Protein AF-A0A6B3GIA5-F1 (afdb_monomer)

Mean predicted aligned error: 9.27 Å

Foldseek 3Di:
DPDDDDPVRVVVVVVVVVVVVVVVVVVVVVVLVVVCVVCVVVVNNVVVVLLVVLLVVLLCVQLVVQLCVQLVVVVVCVVPDDPDPDDDPVVVVVVVVCVVCVVCPVVVSNVVSNVRSNVRSNVRSVCSVLVCLQVVFDFPPDADPPPRHTVSCVVRVVVVVVD

Secondary structure (DSSP, 8-state):
--PPPPHHHHHHHHHHHHHHHHHHHHHHHHHHHHHHHHHHHTT-HHHHHHHHHHHHHHHHHHHHHHHHHHHHHHHHHHHSPPP-----HHHHHHHHHHHHHGGGHHHHHHHHHHHHHHHHHHHHHHTHHHHHHHHT----S-B-TTT--BHHIIIIIHHHHT-

Radius of gyration: 25.43 Å; Cα contacts (8 Å, |Δi|>4): 95; chains: 1; bounding box: 73×35×72 Å

Structure (mmCIF, N/CA/C/O backbone):
data_AF-A0A6B3GIA5-F1
#
_entry.id   AF-A0A6B3GIA5-F1
#
loop_
_atom_site.group_PDB
_atom_site.id
_atom_site.type_symbol
_atom_site.label_atom_id
_atom_site.label_alt_id
_atom_site.label_comp_id
_atom_site.label_asym_id
_atom_site.label_entity_id
_atom_site.label_seq_id
_atom_site.pdbx_PDB_ins_code
_atom_site.Cartn_x
_atom_site.Cartn_y
_atom_site.Cartn_z
_atom_site.occupancy
_atom_site.B_iso_or_equiv
_atom_site.auth_seq_id
_atom_site.auth_comp_id
_atom_site.auth_asym_id
_atom_site.auth_atom_id
_atom_site.pdbx_PDB_model_num
ATOM 1 N N . ARG A 1 1 ? 27.992 25.055 -16.061 1.00 45.62 1 ARG A N 1
ATOM 2 C CA . ARG A 1 1 ? 28.546 23.678 -16.128 1.00 45.62 1 ARG A CA 1
ATOM 3 C C . ARG A 1 1 ? 28.720 23.182 -14.697 1.00 45.62 1 ARG A C 1
ATOM 5 O O . ARG A 1 1 ? 29.598 23.690 -14.017 1.00 45.62 1 ARG A O 1
ATOM 12 N N . VAL A 1 2 ? 27.867 22.278 -14.210 1.00 55.91 2 VAL A N 1
ATOM 13 C CA . VAL A 1 2 ? 28.041 21.685 -12.871 1.00 55.91 2 VAL A CA 1
ATOM 14 C C . VAL A 1 2 ? 29.272 20.776 -12.931 1.00 55.91 2 VAL A C 1
ATOM 16 O O . VAL A 1 2 ? 29.298 19.820 -13.706 1.00 55.91 2 VAL A O 1
ATOM 19 N N . GLY A 1 3 ? 30.337 21.135 -12.212 1.00 59.19 3 GLY A N 1
ATOM 20 C CA . GLY A 1 3 ? 31.573 20.353 -12.156 1.00 59.19 3 GLY A CA 1
ATOM 21 C C . GLY A 1 3 ? 31.319 18.978 -11.540 1.00 59.19 3 GLY A C 1
ATOM 22 O O . GLY A 1 3 ? 30.534 18.852 -10.602 1.00 59.19 3 GLY A O 1
ATOM 23 N N . ARG A 1 4 ? 31.966 17.934 -12.075 1.00 64.44 4 ARG A N 1
ATOM 24 C CA . ARG A 1 4 ? 31.883 16.572 -11.522 1.00 64.44 4 ARG A CA 1
ATOM 25 C C . ARG A 1 4 ? 32.252 16.618 -10.029 1.00 64.44 4 ARG A C 1
ATOM 27 O O . ARG A 1 4 ? 33.329 17.132 -9.720 1.00 64.44 4 ARG A O 1
ATOM 34 N N . PRO A 1 5 ? 31.408 16.108 -9.112 1.00 66.00 5 PRO A N 1
ATOM 35 C CA . PRO A 1 5 ? 31.695 16.162 -7.684 1.00 66.00 5 PRO A CA 1
ATOM 36 C C . PRO A 1 5 ? 33.033 15.477 -7.394 1.00 66.00 5 PRO A C 1
ATOM 38 O O . PRO A 1 5 ? 33.326 14.406 -7.935 1.00 66.00 5 PRO A O 1
ATOM 41 N N . SER A 1 6 ? 33.863 16.107 -6.557 1.00 78.31 6 SER A N 1
ATOM 42 C CA . SER A 1 6 ? 35.146 15.537 -6.139 1.00 78.31 6 SER A CA 1
ATOM 43 C C . SER A 1 6 ? 34.923 14.158 -5.501 1.00 78.31 6 SER A C 1
ATOM 45 O O . SER A 1 6 ? 33.873 13.908 -4.904 1.00 78.31 6 SER A O 1
ATOM 47 N N . ARG A 1 7 ? 35.895 13.234 -5.602 1.00 77.38 7 ARG A N 1
ATOM 48 C CA . ARG A 1 7 ? 35.767 11.887 -4.997 1.00 77.38 7 ARG A CA 1
ATOM 49 C C . ARG A 1 7 ? 35.353 11.961 -3.519 1.00 77.38 7 ARG A C 1
ATOM 51 O O . ARG A 1 7 ? 34.539 11.153 -3.092 1.00 77.38 7 ARG A O 1
ATOM 58 N N . ARG A 1 8 ? 35.837 12.974 -2.786 1.00 80.25 8 ARG A N 1
ATOM 59 C CA . ARG A 1 8 ? 35.458 13.265 -1.393 1.00 80.25 8 ARG A CA 1
ATOM 60 C C . ARG A 1 8 ? 33.989 13.675 -1.250 1.00 80.25 8 ARG A C 1
ATOM 62 O O . ARG A 1 8 ? 33.308 13.124 -0.396 1.00 80.25 8 ARG A O 1
ATOM 69 N N . ALA A 1 9 ? 33.480 14.568 -2.104 1.00 83.38 9 ALA A N 1
ATOM 70 C CA . ALA A 1 9 ? 32.065 14.953 -2.101 1.00 83.38 9 ALA A CA 1
ATOM 71 C C . ALA A 1 9 ? 31.143 13.760 -2.410 1.00 83.38 9 ALA A C 1
ATOM 73 O O . ALA A 1 9 ? 30.112 13.597 -1.766 1.00 83.38 9 ALA A O 1
ATOM 74 N N . ARG A 1 10 ? 31.536 12.876 -3.339 1.00 86.38 10 ARG A N 1
ATOM 75 C CA . ARG A 1 10 ? 30.774 11.653 -3.641 1.00 86.38 10 ARG A CA 1
ATOM 76 C C . ARG A 1 10 ? 30.731 10.686 -2.454 1.00 86.38 10 ARG A C 1
ATOM 78 O O . ARG A 1 10 ? 29.667 10.150 -2.167 1.00 86.38 10 ARG A O 1
ATOM 85 N N . THR A 1 11 ? 31.855 10.484 -1.764 1.00 88.50 11 THR A N 1
ATOM 86 C CA . THR A 1 11 ? 31.901 9.643 -0.558 1.00 88.50 11 THR A CA 1
ATOM 87 C C . THR A 1 11 ? 31.060 10.241 0.568 1.00 88.50 11 THR A C 1
ATOM 89 O O . THR A 1 11 ? 30.276 9.513 1.162 1.00 88.50 11 THR A O 1
ATOM 92 N N . LEU A 1 12 ? 31.149 11.555 0.805 1.00 92.44 12 LEU A N 1
ATOM 93 C CA . LEU A 1 12 ? 30.344 12.244 1.821 1.00 92.44 12 LEU A CA 1
ATOM 94 C C . LEU A 1 12 ? 28.837 12.148 1.544 1.00 92.44 12 LEU A C 1
ATOM 96 O O . LEU A 1 12 ? 28.060 11.889 2.459 1.00 92.44 12 LEU A O 1
ATOM 100 N N . LEU A 1 13 ? 28.416 12.307 0.284 1.00 93.19 13 LEU A N 1
ATOM 101 C CA . LEU A 1 13 ? 27.015 12.136 -0.111 1.00 93.19 13 LEU A CA 1
ATOM 102 C C . LEU A 1 13 ? 26.537 10.691 0.081 1.00 93.19 13 LEU A C 1
ATOM 104 O O . LEU A 1 13 ? 25.424 10.481 0.553 1.00 93.19 13 LEU A O 1
ATOM 108 N N . MET A 1 14 ? 27.374 9.696 -0.233 1.00 92.88 14 MET A N 1
ATOM 109 C CA . MET A 1 14 ? 27.058 8.290 0.042 1.00 92.88 14 MET A CA 1
ATOM 110 C C . MET A 1 14 ? 26.930 8.020 1.542 1.00 92.88 14 MET A C 1
ATOM 112 O O . MET A 1 14 ? 25.950 7.407 1.951 1.00 92.88 14 MET A O 1
ATOM 116 N N . THR A 1 15 ? 27.868 8.493 2.369 1.00 94.75 15 THR A N 1
ATOM 117 C CA . THR A 1 15 ? 27.795 8.299 3.826 1.00 94.75 15 THR A CA 1
ATOM 118 C C . THR A 1 15 ? 26.576 8.991 4.423 1.00 94.75 15 THR A C 1
ATOM 120 O O . THR A 1 15 ? 25.886 8.386 5.233 1.00 94.75 15 THR A O 1
ATOM 123 N N . LEU A 1 16 ? 26.259 10.216 3.985 1.00 95.88 16 LEU A N 1
ATOM 124 C CA . LEU A 1 16 ? 25.039 10.918 4.395 1.00 95.88 16 LEU A CA 1
ATOM 125 C C . LEU A 1 16 ? 23.780 10.156 3.971 1.00 95.88 16 LEU A C 1
ATOM 127 O O . LEU A 1 16 ? 22.861 10.026 4.771 1.00 95.88 16 LEU A O 1
ATOM 131 N N . GLY A 1 17 ? 23.752 9.609 2.752 1.00 96.12 17 GLY A N 1
ATOM 132 C CA . GLY A 1 17 ? 22.647 8.780 2.272 1.00 96.12 17 GLY A CA 1
ATOM 133 C C . GLY A 1 17 ? 22.454 7.515 3.110 1.00 96.12 17 GLY A C 1
ATOM 134 O O . GLY A 1 17 ? 21.337 7.218 3.524 1.00 96.12 17 GLY A O 1
ATOM 135 N N . VAL A 1 18 ? 23.539 6.801 3.423 1.00 96.44 18 VAL A N 1
ATOM 136 C CA . VAL A 1 18 ? 23.491 5.609 4.286 1.00 96.44 18 VAL A CA 1
ATOM 137 C C . VAL A 1 18 ? 23.016 5.975 5.692 1.00 96.44 18 VAL A C 1
ATOM 139 O O . VAL A 1 18 ? 22.130 5.310 6.220 1.00 96.44 18 VAL A O 1
ATOM 142 N N . LEU A 1 19 ? 23.544 7.052 6.281 1.00 97.25 19 LEU A N 1
ATOM 143 C CA . LEU A 1 19 ? 23.111 7.529 7.596 1.00 97.25 19 LEU A CA 1
ATOM 144 C C . LEU A 1 19 ? 21.631 7.930 7.602 1.00 97.25 19 LEU A C 1
ATOM 146 O O . LEU A 1 19 ? 20.923 7.589 8.544 1.00 97.25 19 LEU A O 1
ATOM 150 N N . ALA A 1 20 ? 21.145 8.589 6.548 1.00 96.75 20 ALA A N 1
ATOM 151 C CA . ALA A 1 20 ? 19.735 8.945 6.414 1.00 96.75 20 ALA A CA 1
ATOM 152 C C . ALA A 1 20 ? 18.833 7.701 6.338 1.00 96.75 20 ALA A C 1
ATOM 154 O O . ALA A 1 20 ? 17.812 7.642 7.022 1.00 96.75 20 ALA A O 1
ATOM 155 N N . VAL A 1 21 ? 19.226 6.682 5.565 1.00 96.88 21 VAL A N 1
ATOM 156 C CA . VAL A 1 21 ? 18.494 5.406 5.483 1.00 96.88 21 VAL A CA 1
ATOM 157 C C . VAL A 1 21 ? 18.491 4.684 6.830 1.00 96.88 21 VAL A C 1
ATOM 159 O O . VAL A 1 21 ? 17.442 4.204 7.253 1.00 96.88 21 VAL A O 1
ATOM 162 N N . LEU A 1 22 ? 19.629 4.638 7.527 1.00 97.25 22 LEU A N 1
ATOM 163 C CA . LEU A 1 22 ? 19.728 4.023 8.853 1.00 97.25 22 LEU A CA 1
ATOM 164 C C . LEU A 1 22 ? 18.868 4.754 9.887 1.00 97.25 22 LEU A C 1
ATOM 166 O O . LEU A 1 22 ? 18.158 4.104 10.650 1.00 97.25 22 LEU A O 1
ATOM 170 N N . ALA A 1 23 ? 18.886 6.088 9.888 1.00 97.12 23 ALA A N 1
ATOM 171 C CA . ALA A 1 23 ? 18.047 6.891 10.770 1.00 97.12 23 ALA A CA 1
ATOM 172 C C . ALA A 1 23 ? 16.556 6.652 10.493 1.00 97.12 23 ALA A C 1
ATOM 174 O O . ALA A 1 23 ? 15.786 6.425 11.423 1.00 97.12 23 ALA A O 1
ATOM 175 N N . MET A 1 24 ? 16.151 6.629 9.219 1.00 97.06 24 MET A N 1
ATOM 176 C CA . MET A 1 24 ? 14.774 6.326 8.828 1.00 97.06 24 MET A CA 1
ATOM 177 C C . MET A 1 24 ? 14.359 4.917 9.269 1.00 97.06 24 MET A C 1
ATOM 179 O O . MET A 1 24 ? 13.302 4.754 9.874 1.00 97.06 24 MET A O 1
ATOM 183 N N . ALA A 1 25 ? 15.207 3.911 9.035 1.00 95.94 25 ALA A N 1
ATOM 184 C CA . ALA A 1 25 ? 14.956 2.539 9.467 1.00 95.94 25 ALA A CA 1
ATOM 185 C C . ALA A 1 25 ? 14.830 2.432 10.995 1.00 95.94 25 ALA A C 1
ATOM 187 O O . ALA A 1 25 ? 13.929 1.756 11.487 1.00 95.94 25 ALA A O 1
ATOM 188 N N . PHE A 1 26 ? 15.684 3.138 11.744 1.00 96.75 26 PHE A N 1
ATOM 189 C CA . PHE A 1 26 ? 15.623 3.183 13.202 1.00 96.75 26 PHE A CA 1
ATOM 190 C C . PHE A 1 26 ? 14.315 3.805 13.703 1.00 96.75 26 PHE A C 1
ATOM 192 O O . PHE A 1 26 ? 13.662 3.219 14.561 1.00 96.75 26 PHE A O 1
ATOM 199 N N . VAL A 1 27 ? 13.892 4.945 13.144 1.00 96.69 27 VAL A N 1
ATOM 200 C CA . VAL A 1 27 ? 12.626 5.602 13.518 1.00 96.69 27 VAL A CA 1
ATOM 201 C C . VAL A 1 27 ? 11.425 4.708 13.204 1.00 96.69 27 VAL A C 1
ATOM 203 O O . VAL A 1 27 ? 10.544 4.552 14.047 1.00 96.69 27 VAL A O 1
ATOM 206 N N . MET A 1 28 ? 11.401 4.077 12.026 1.00 94.12 28 MET A N 1
ATOM 207 C CA . MET A 1 28 ? 10.338 3.137 11.652 1.00 94.12 28 MET A CA 1
ATOM 208 C C . MET A 1 28 ? 10.285 1.930 12.592 1.00 94.12 28 MET A C 1
ATOM 210 O O . MET A 1 28 ? 9.203 1.538 13.029 1.00 94.12 28 MET A O 1
ATOM 214 N N . PHE A 1 29 ? 11.444 1.353 12.919 1.00 95.06 29 PHE A N 1
ATOM 215 C CA . PHE A 1 29 ? 11.540 0.221 13.836 1.00 95.06 29 PHE A CA 1
ATOM 216 C C . PHE A 1 29 ? 11.098 0.600 15.250 1.00 95.06 29 PHE A C 1
ATOM 218 O O . PHE A 1 29 ? 10.311 -0.125 15.851 1.00 95.06 29 PHE A O 1
ATOM 225 N N . ALA A 1 30 ? 11.562 1.742 15.761 1.00 95.56 30 ALA A N 1
ATOM 226 C CA . ALA A 1 30 ? 11.177 2.241 17.073 1.00 95.56 30 ALA A CA 1
ATOM 227 C C . ALA A 1 30 ? 9.660 2.451 17.158 1.00 95.56 30 ALA A C 1
ATOM 229 O O . ALA A 1 30 ? 9.041 1.957 18.093 1.00 95.56 30 ALA A O 1
ATOM 230 N N . GLY A 1 31 ? 9.051 3.092 16.152 1.00 92.12 31 GLY A N 1
ATOM 231 C CA . GLY A 1 31 ? 7.597 3.264 16.085 1.00 92.12 31 GLY A CA 1
ATOM 232 C C . GLY A 1 31 ? 6.851 1.929 16.088 1.00 92.12 31 GLY A C 1
ATOM 233 O O . GLY A 1 31 ? 5.991 1.707 16.934 1.00 92.12 31 GLY A O 1
ATOM 234 N N . PHE A 1 32 ? 7.242 0.999 15.211 1.00 92.69 32 PHE A N 1
ATOM 235 C CA . PHE A 1 32 ? 6.641 -0.336 15.147 1.00 92.69 32 PHE A CA 1
ATOM 236 C C . PHE A 1 32 ? 6.750 -1.099 16.476 1.00 92.69 32 PHE A C 1
ATOM 238 O O . PHE A 1 32 ? 5.780 -1.705 16.934 1.00 92.69 32 PHE A O 1
ATOM 245 N N . TRP A 1 33 ? 7.932 -1.080 17.096 1.00 93.12 33 TRP A N 1
ATOM 246 C CA . TRP A 1 33 ? 8.193 -1.790 18.343 1.00 93.12 33 TRP A CA 1
ATOM 247 C C . TRP A 1 33 ? 7.417 -1.184 19.514 1.00 93.12 33 TRP A C 1
ATOM 249 O O . TRP A 1 33 ? 6.824 -1.916 20.309 1.00 93.12 33 TRP A O 1
ATOM 259 N N . THR A 1 34 ? 7.376 0.146 19.593 1.00 94.00 34 THR A N 1
ATOM 260 C CA . THR A 1 34 ? 6.612 0.875 20.606 1.00 94.00 34 THR A CA 1
ATOM 261 C C . THR A 1 34 ? 5.116 0.630 20.459 1.00 94.00 34 THR A C 1
ATOM 263 O O . THR A 1 34 ? 4.472 0.321 21.459 1.00 94.00 34 THR A O 1
ATOM 266 N N . ASP A 1 35 ? 4.569 0.685 19.242 1.00 91.00 35 ASP A N 1
ATOM 267 C CA . ASP A 1 35 ? 3.157 0.381 18.991 1.00 91.00 35 ASP A CA 1
ATOM 268 C C . ASP A 1 35 ? 2.825 -1.047 19.430 1.00 91.00 35 ASP A C 1
ATOM 270 O O . ASP A 1 35 ? 1.859 -1.273 20.158 1.00 91.00 35 ASP A O 1
ATOM 274 N N . TRP A 1 36 ? 3.653 -2.022 19.051 1.00 92.56 36 TRP A N 1
ATOM 275 C CA . TRP A 1 36 ? 3.445 -3.414 19.440 1.00 92.56 36 TRP A CA 1
ATOM 276 C C . TRP A 1 36 ? 3.468 -3.611 20.964 1.00 92.56 36 TRP A C 1
ATOM 278 O O . TRP A 1 36 ? 2.586 -4.278 21.515 1.00 92.56 36 TRP A O 1
ATOM 288 N N . LEU A 1 37 ? 4.438 -3.006 21.659 1.00 92.38 37 LEU A N 1
ATOM 289 C CA . LEU A 1 37 ? 4.509 -3.032 23.123 1.00 92.38 37 LEU A CA 1
ATOM 290 C C . LEU A 1 37 ? 3.297 -2.353 23.767 1.00 92.38 37 LEU A C 1
ATOM 292 O O . LEU A 1 37 ? 2.784 -2.855 24.768 1.00 92.38 37 LEU A O 1
ATOM 296 N N . TRP A 1 38 ? 2.826 -1.248 23.188 1.00 94.25 38 TRP A N 1
ATOM 297 C CA . TRP A 1 38 ? 1.644 -0.537 23.659 1.00 94.25 38 TRP A CA 1
ATOM 298 C C . TRP A 1 38 ? 0.384 -1.397 23.527 1.00 94.25 38 TRP A C 1
ATOM 300 O O . TRP A 1 38 ? -0.297 -1.624 24.520 1.00 94.25 38 TRP A O 1
ATOM 310 N N . TYR A 1 39 ? 0.112 -1.982 22.355 1.00 92.31 39 TYR A N 1
ATOM 311 C CA . TYR A 1 39 ? -1.041 -2.879 22.177 1.00 92.31 39 TYR A CA 1
ATOM 312 C C . TYR A 1 39 ? -0.990 -4.082 23.122 1.00 92.31 39 TYR A C 1
ATOM 314 O O . TYR A 1 39 ? -2.026 -4.540 23.610 1.00 92.31 39 TYR A O 1
ATOM 322 N N . ARG A 1 40 ? 0.215 -4.582 23.410 1.00 92.50 40 ARG A N 1
ATOM 323 C CA . ARG A 1 40 ? 0.412 -5.662 24.373 1.00 92.50 40 ARG A CA 1
ATOM 324 C C . ARG A 1 40 ? 0.124 -5.226 25.809 1.00 92.50 40 ARG A C 1
ATOM 326 O O . ARG A 1 40 ? -0.458 -6.017 26.549 1.00 92.50 40 ARG A O 1
ATOM 333 N N . SER A 1 41 ? 0.497 -4.008 26.207 1.00 93.19 41 SER A N 1
ATOM 334 C CA . SER A 1 41 ? 0.278 -3.514 27.574 1.00 93.19 41 SER A CA 1
ATOM 335 C C . SER A 1 41 ? -1.202 -3.307 27.895 1.00 93.19 41 SER A C 1
ATOM 337 O O . SER A 1 41 ? -1.615 -3.537 29.028 1.00 93.19 41 SER A O 1
ATOM 339 N N . VAL A 1 42 ? -2.013 -2.960 26.892 1.00 94.19 42 VAL A N 1
ATOM 340 C CA . VAL A 1 42 ? -3.471 -2.821 27.028 1.00 94.19 42 VAL A CA 1
ATOM 341 C C . VAL A 1 42 ? -4.246 -4.119 26.749 1.00 94.19 42 VAL A C 1
ATOM 343 O O . VAL A 1 42 ? -5.468 -4.090 26.681 1.00 94.19 42 VAL A O 1
ATOM 346 N N . ALA A 1 43 ? -3.562 -5.259 26.582 1.00 90.88 43 ALA A N 1
ATOM 347 C CA . ALA A 1 43 ? -4.153 -6.561 26.237 1.00 90.88 43 ALA A CA 1
ATOM 348 C C . ALA A 1 43 ? -4.944 -6.602 24.904 1.00 90.88 43 ALA A C 1
ATOM 350 O O . ALA A 1 43 ? -5.735 -7.515 24.674 1.00 90.88 43 ALA A O 1
ATOM 351 N N . TYR A 1 44 ? -4.668 -5.676 23.977 1.00 92.62 44 TYR A N 1
ATOM 352 C CA . TYR A 1 44 ? -5.275 -5.599 22.638 1.00 92.62 44 TYR A CA 1
ATOM 353 C C . TYR A 1 44 ? -4.305 -6.012 21.517 1.00 92.62 44 TYR A C 1
ATOM 355 O O . TYR A 1 44 ? -4.397 -5.534 20.385 1.00 92.62 44 TYR A O 1
ATOM 363 N N . SER A 1 45 ? -3.379 -6.937 21.793 1.00 89.12 45 SER A N 1
ATOM 364 C CA . SER A 1 45 ? -2.415 -7.457 20.805 1.00 89.12 45 SER A CA 1
ATOM 365 C C . SER A 1 45 ? -3.073 -7.967 19.516 1.00 89.12 45 SER A C 1
ATOM 367 O O . SER A 1 45 ? -2.484 -7.861 18.441 1.00 89.12 45 SER A O 1
ATOM 369 N N . SER A 1 46 ? -4.298 -8.499 19.608 1.00 90.00 46 SER A N 1
ATOM 370 C CA . SER A 1 46 ? -5.075 -8.985 18.462 1.00 90.00 46 SER A CA 1
ATOM 371 C C . SER A 1 46 ? -5.431 -7.879 17.464 1.00 90.00 46 SER A C 1
ATOM 373 O O . SER A 1 46 ? -5.468 -8.130 16.261 1.00 90.00 46 SER A O 1
ATOM 375 N N . VAL A 1 47 ? -5.649 -6.645 17.926 1.00 91.88 47 VAL A N 1
ATOM 376 C CA . VAL A 1 47 ? -5.977 -5.500 17.061 1.00 91.88 47 VAL A CA 1
ATOM 377 C C . VAL A 1 47 ? -4.777 -5.135 16.192 1.00 91.88 47 VAL A C 1
ATOM 379 O O . VAL A 1 47 ? -4.917 -4.929 14.983 1.00 91.88 47 VAL A O 1
ATOM 382 N N . PHE A 1 48 ? -3.582 -5.123 16.789 1.00 91.44 48 PHE A N 1
ATOM 383 C CA . PHE A 1 48 ? -2.340 -4.858 16.071 1.00 91.44 48 PHE A CA 1
ATOM 384 C C . PHE A 1 48 ? -2.063 -5.921 15.009 1.00 91.44 48 PHE A C 1
ATOM 386 O O . PHE A 1 48 ? -1.823 -5.583 13.849 1.00 91.44 48 PHE A O 1
ATOM 393 N N . THR A 1 49 ? -2.136 -7.206 15.374 1.00 91.62 49 THR A N 1
ATOM 394 C CA . THR A 1 49 ? -1.877 -8.299 14.427 1.00 91.62 49 THR A CA 1
ATOM 395 C C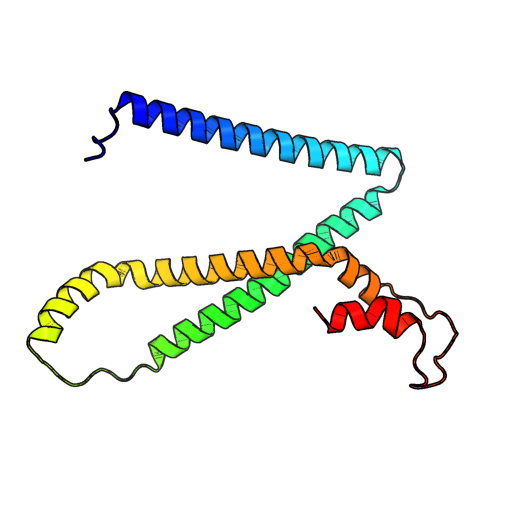 . THR A 1 49 ? -2.915 -8.331 13.311 1.00 91.62 49 THR A C 1
ATOM 397 O O . THR A 1 49 ? -2.535 -8.467 12.152 1.00 91.62 49 THR A O 1
ATOM 400 N N . THR A 1 50 ? -4.199 -8.120 13.620 1.00 93.81 50 THR A N 1
ATOM 401 C CA . THR A 1 50 ? -5.269 -8.047 12.610 1.00 93.81 50 THR A CA 1
ATOM 402 C C . THR A 1 50 ? -5.027 -6.898 11.637 1.00 93.81 50 THR A C 1
ATOM 404 O O . THR A 1 50 ? -5.084 -7.087 10.422 1.00 93.81 50 THR A O 1
ATOM 407 N N . THR A 1 51 ? -4.683 -5.715 12.152 1.00 93.75 51 THR A N 1
ATOM 408 C CA . THR A 1 51 ? -4.370 -4.542 11.322 1.00 93.75 51 THR A CA 1
ATOM 409 C C . THR A 1 51 ? -3.153 -4.799 10.435 1.00 93.75 51 THR A C 1
ATOM 411 O O . THR A 1 51 ? -3.183 -4.502 9.241 1.00 93.75 51 THR A O 1
ATOM 414 N N . LEU A 1 52 ? -2.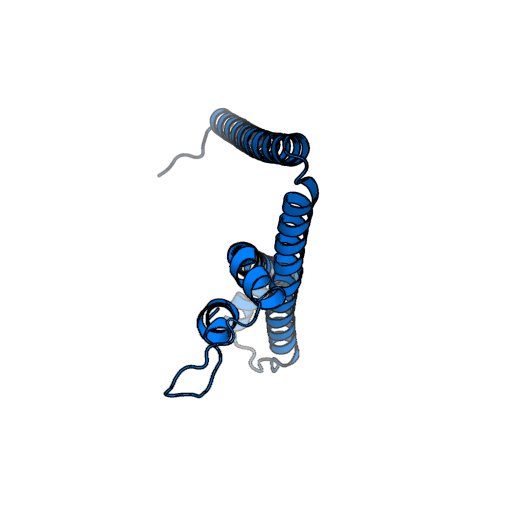087 -5.375 10.997 1.00 93.81 52 LEU A N 1
A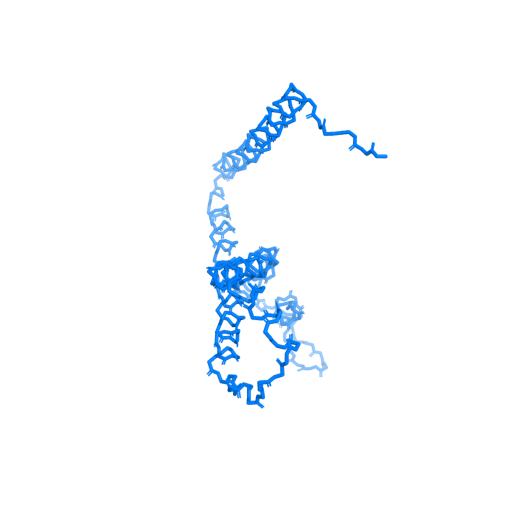TOM 415 C CA . LEU A 1 52 ? -0.848 -5.671 10.281 1.00 93.81 52 LEU A CA 1
ATOM 416 C C . LEU A 1 52 ? -1.081 -6.678 9.151 1.00 93.81 52 LEU A C 1
ATOM 418 O O . LEU A 1 52 ? -0.728 -6.406 8.004 1.00 93.81 52 LEU A O 1
ATOM 422 N N . TRP A 1 53 ? -1.723 -7.808 9.449 1.00 96.25 53 TRP A N 1
ATOM 423 C CA . TRP A 1 53 ? -2.011 -8.837 8.451 1.00 96.25 53 TRP A CA 1
ATOM 424 C C . TRP A 1 53 ? -2.980 -8.356 7.382 1.00 96.25 53 TRP A C 1
ATOM 426 O O . TRP A 1 53 ? -2.794 -8.685 6.215 1.00 96.25 53 TRP A O 1
ATOM 436 N N . THR A 1 54 ? -3.952 -7.518 7.742 1.00 96.50 54 THR A N 1
ATOM 437 C CA . THR A 1 54 ? -4.848 -6.895 6.761 1.00 96.50 54 THR A CA 1
ATOM 438 C C . THR A 1 54 ? -4.074 -5.999 5.802 1.00 96.50 54 THR A C 1
ATOM 440 O O . THR A 1 54 ? -4.212 -6.127 4.588 1.00 96.50 54 THR A O 1
ATOM 443 N N . LYS A 1 55 ? -3.212 -5.120 6.326 1.00 96.25 55 LYS A N 1
ATOM 444 C CA . LYS A 1 55 ? -2.372 -4.237 5.506 1.00 96.25 55 LYS A CA 1
ATOM 445 C C . LYS A 1 55 ? -1.459 -5.023 4.568 1.00 96.25 55 LYS A C 1
ATOM 447 O O . LYS A 1 55 ? -1.353 -4.654 3.400 1.00 96.25 55 LYS A O 1
ATOM 452 N N . ILE A 1 56 ? -0.828 -6.090 5.065 1.00 96.88 56 ILE A N 1
ATOM 453 C CA . ILE A 1 56 ? 0.039 -6.973 4.271 1.00 96.88 56 ILE A CA 1
ATOM 454 C C . ILE A 1 56 ? -0.780 -7.718 3.212 1.00 96.88 56 ILE A C 1
ATOM 456 O O . ILE A 1 56 ? -0.388 -7.750 2.050 1.00 96.88 56 ILE A O 1
ATOM 460 N N . GLY A 1 57 ? -1.930 -8.276 3.592 1.00 97.19 57 GLY A N 1
ATOM 461 C CA . GLY A 1 57 ? -2.825 -8.996 2.691 1.00 97.19 57 GLY A CA 1
ATOM 462 C C . GLY A 1 57 ? -3.308 -8.116 1.543 1.00 97.19 57 GLY A C 1
ATOM 463 O O . GLY A 1 57 ? -3.133 -8.481 0.385 1.00 97.19 57 GLY A O 1
ATOM 464 N N . LEU A 1 58 ? -3.824 -6.920 1.843 1.00 96.81 58 LEU A N 1
ATOM 465 C CA . LEU A 1 58 ? -4.254 -5.955 0.826 1.00 96.81 58 LEU A CA 1
ATOM 466 C C . LEU A 1 58 ? -3.098 -5.531 -0.084 1.00 96.81 58 LEU A C 1
ATOM 468 O O . LEU A 1 58 ? -3.260 -5.497 -1.302 1.00 96.81 58 LEU A O 1
ATOM 472 N N . PHE A 1 59 ? -1.921 -5.264 0.489 1.00 97.69 59 PHE A N 1
ATOM 473 C CA . PHE A 1 59 ? -0.736 -4.916 -0.288 1.00 97.69 59 PHE A CA 1
ATOM 474 C C . PHE A 1 59 ? -0.365 -6.016 -1.285 1.00 97.69 59 PHE A C 1
ATOM 476 O O . PHE A 1 59 ? -0.167 -5.740 -2.468 1.00 97.69 59 PHE A O 1
ATOM 483 N N . LEU A 1 60 ? -0.288 -7.264 -0.816 1.00 97.50 60 LEU A N 1
ATOM 484 C CA . LEU A 1 60 ? 0.094 -8.398 -1.650 1.00 97.50 60 LEU A CA 1
ATOM 485 C C . LEU A 1 60 ? -0.972 -8.703 -2.698 1.00 97.50 60 LEU A C 1
ATOM 487 O O . LEU A 1 60 ? -0.627 -8.858 -3.862 1.00 97.50 60 LEU A O 1
ATOM 491 N N . VAL A 1 61 ? -2.251 -8.745 -2.322 1.00 97.19 61 VAL A N 1
ATOM 492 C CA . VAL A 1 61 ? -3.342 -9.063 -3.253 1.00 97.19 61 VAL A CA 1
ATOM 493 C C . VAL A 1 61 ? -3.413 -8.022 -4.365 1.00 97.19 61 VAL A C 1
ATOM 495 O O . VAL A 1 61 ? -3.242 -8.367 -5.531 1.00 97.19 61 VAL A O 1
ATOM 498 N N . PHE A 1 62 ? -3.591 -6.743 -4.035 1.00 96.38 62 PHE A N 1
ATOM 499 C CA . PHE A 1 62 ? -3.750 -5.704 -5.054 1.00 96.38 62 PHE A CA 1
ATOM 500 C C . PHE A 1 62 ? -2.446 -5.407 -5.795 1.00 96.38 62 PHE A C 1
ATOM 502 O O . PHE A 1 62 ? -2.464 -5.173 -7.004 1.00 96.38 62 PHE A O 1
ATOM 509 N N . GLY A 1 63 ? -1.305 -5.469 -5.104 1.00 96.88 63 GLY A N 1
ATOM 510 C CA . GLY A 1 63 ? -0.003 -5.273 -5.729 1.00 96.88 63 GLY A CA 1
ATOM 511 C C . GLY A 1 63 ? 0.336 -6.375 -6.730 1.00 96.88 63 GLY A C 1
ATOM 512 O O . GLY A 1 63 ? 0.759 -6.071 -7.846 1.00 96.88 63 GLY A O 1
ATOM 513 N N . LEU A 1 64 ? 0.093 -7.644 -6.381 1.00 96.81 64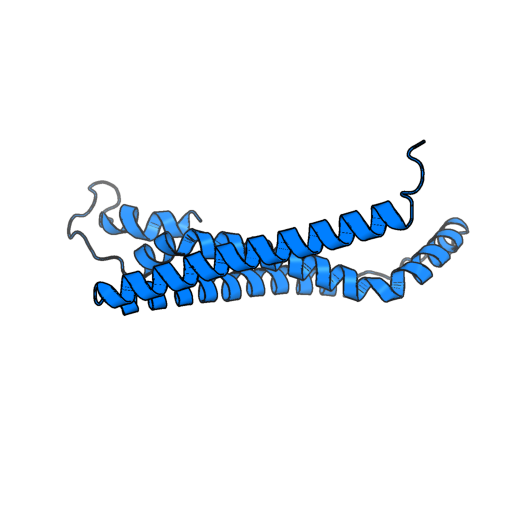 LEU A N 1
ATOM 514 C CA . LEU A 1 64 ? 0.290 -8.767 -7.301 1.00 96.81 64 LEU A CA 1
ATOM 515 C C . LEU A 1 64 ? -0.721 -8.740 -8.441 1.00 96.81 64 LEU A C 1
ATOM 517 O O . LEU A 1 64 ? -0.317 -8.908 -9.587 1.00 96.81 64 LEU A O 1
ATOM 521 N N . LEU A 1 65 ? -2.002 -8.485 -8.163 1.00 96.75 65 LEU A N 1
ATOM 522 C CA . LEU A 1 65 ? -3.023 -8.368 -9.206 1.00 96.75 65 LEU A CA 1
ATOM 523 C C . LEU A 1 65 ? -2.644 -7.300 -10.236 1.00 96.75 65 LEU A C 1
ATOM 525 O O . LEU A 1 65 ? -2.673 -7.572 -11.435 1.00 96.75 65 LEU A O 1
ATOM 529 N N . MET A 1 66 ? -2.214 -6.119 -9.786 1.00 96.31 66 MET A N 1
ATOM 530 C CA . MET A 1 66 ? -1.796 -5.039 -10.680 1.00 96.31 66 MET A CA 1
ATOM 531 C C . MET A 1 66 ? -0.507 -5.379 -11.441 1.00 96.31 66 MET A C 1
ATOM 533 O O . MET A 1 66 ? -0.433 -5.192 -12.658 1.00 96.31 66 MET A O 1
ATOM 537 N N . ALA A 1 67 ? 0.506 -5.910 -10.750 1.00 94.31 67 ALA A N 1
ATOM 538 C CA . ALA A 1 67 ? 1.765 -6.303 -11.379 1.00 94.31 67 ALA A CA 1
ATOM 539 C C . ALA A 1 67 ? 1.553 -7.389 -12.444 1.00 94.31 67 ALA A C 1
ATOM 541 O O . ALA A 1 67 ? 2.138 -7.309 -13.525 1.00 94.31 67 ALA A O 1
ATOM 542 N N . LEU A 1 68 ? 0.692 -8.372 -12.165 1.00 95.50 68 LEU A N 1
ATOM 543 C CA . LEU A 1 68 ? 0.316 -9.422 -13.106 1.00 95.50 68 LEU A CA 1
ATOM 544 C C . LEU A 1 68 ? -0.488 -8.856 -14.272 1.00 95.50 68 LEU A C 1
ATOM 546 O O . LEU A 1 68 ? -0.140 -9.134 -15.415 1.00 95.50 68 LEU A O 1
ATOM 550 N N . ALA A 1 69 ? -1.504 -8.031 -14.016 1.00 95.62 69 ALA A N 1
ATOM 551 C CA . ALA A 1 69 ? -2.306 -7.419 -15.070 1.00 95.62 69 ALA A CA 1
ATOM 552 C C . ALA A 1 69 ? -1.419 -6.648 -16.057 1.00 95.62 69 ALA A C 1
ATOM 554 O O . ALA A 1 69 ? -1.481 -6.877 -17.264 1.00 95.62 69 ALA A O 1
ATOM 555 N N . ILE A 1 70 ? -0.532 -5.784 -15.563 1.00 93.50 70 ILE A N 1
ATOM 556 C CA . ILE A 1 70 ? 0.364 -4.995 -16.416 1.00 93.50 70 ILE A CA 1
ATOM 557 C C . ILE A 1 70 ? 1.429 -5.881 -17.063 1.00 93.50 70 ILE A C 1
ATOM 559 O O . ILE A 1 70 ? 1.678 -5.769 -18.263 1.00 93.50 70 ILE A O 1
ATOM 563 N N . GLY A 1 71 ? 2.051 -6.780 -16.300 1.00 90.44 71 GLY A N 1
ATOM 564 C CA . GLY A 1 71 ? 3.119 -7.643 -16.798 1.00 90.44 71 GLY A CA 1
ATOM 565 C C . GLY A 1 71 ? 2.647 -8.579 -17.901 1.00 90.44 71 GLY A C 1
ATOM 566 O O . GLY A 1 71 ? 3.310 -8.685 -18.934 1.00 90.44 71 GLY A O 1
ATOM 567 N N . VAL A 1 72 ? 1.473 -9.188 -17.727 1.00 93.00 72 VAL A N 1
ATOM 568 C CA . VAL A 1 72 ? 0.832 -10.024 -18.747 1.00 93.00 72 VAL A CA 1
ATOM 569 C C . VAL A 1 72 ? 0.456 -9.186 -19.967 1.00 93.00 72 VAL A C 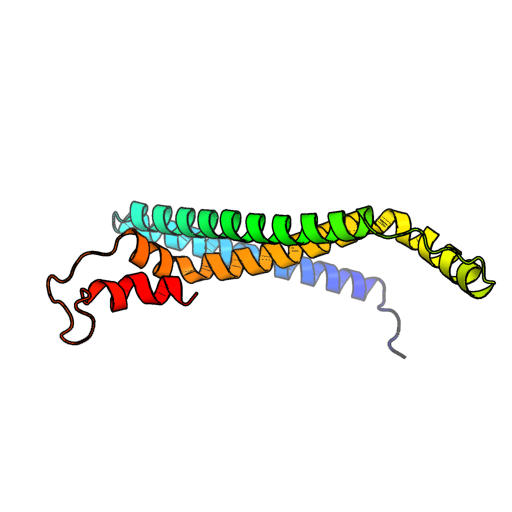1
ATOM 571 O O . VAL A 1 72 ? 0.750 -9.610 -21.081 1.00 93.00 72 VAL A O 1
ATOM 574 N N . ASN A 1 73 ? -0.109 -7.986 -19.789 1.00 93.31 73 ASN A N 1
ATOM 575 C CA . ASN A 1 73 ? -0.441 -7.096 -20.908 1.00 93.31 73 ASN A CA 1
ATOM 576 C C . ASN A 1 73 ? 0.794 -6.708 -21.735 1.00 93.31 73 ASN A C 1
ATOM 578 O O . ASN A 1 73 ? 0.781 -6.829 -22.960 1.00 93.31 73 ASN A O 1
ATOM 582 N N . ILE A 1 74 ? 1.885 -6.291 -21.086 1.00 86.62 74 ILE A N 1
ATOM 583 C CA . ILE A 1 74 ? 3.131 -5.918 -21.776 1.00 86.62 74 ILE A CA 1
ATOM 584 C C . ILE A 1 74 ? 3.751 -7.142 -22.460 1.00 86.62 74 ILE A C 1
ATOM 586 O O . ILE A 1 74 ? 4.197 -7.061 -23.608 1.00 86.62 74 ILE A O 1
ATOM 590 N N . TRP A 1 75 ? 3.770 -8.291 -21.782 1.00 86.69 75 TRP A N 1
ATOM 591 C CA . TRP A 1 75 ? 4.264 -9.538 -22.361 1.00 86.69 75 TRP A CA 1
ATOM 592 C C . TRP A 1 75 ? 3.462 -9.944 -23.603 1.00 86.69 75 TRP A C 1
ATOM 594 O O . TRP A 1 75 ? 4.053 -10.277 -24.634 1.00 86.69 75 TRP A O 1
ATOM 604 N N . LEU A 1 76 ? 2.133 -9.853 -23.538 1.00 89.00 76 LEU A N 1
ATOM 605 C CA . LEU A 1 76 ? 1.241 -10.172 -24.646 1.00 89.00 76 LEU A CA 1
ATOM 606 C C . LEU A 1 76 ? 1.430 -9.193 -25.813 1.00 89.00 76 LEU A C 1
ATOM 608 O O . LEU A 1 76 ? 1.566 -9.630 -26.955 1.00 89.00 76 LEU A O 1
ATOM 612 N N . ALA A 1 77 ? 1.543 -7.893 -25.530 1.00 86.25 77 ALA A N 1
ATOM 613 C CA . ALA A 1 77 ? 1.825 -6.866 -26.531 1.00 86.25 77 ALA A CA 1
ATOM 614 C C . ALA A 1 77 ? 3.155 -7.117 -27.260 1.00 86.25 77 ALA A C 1
ATOM 616 O O . ALA A 1 77 ? 3.251 -6.928 -28.472 1.00 86.25 77 ALA A O 1
ATOM 617 N N . HIS A 1 78 ? 4.185 -7.586 -26.550 1.00 81.06 78 HIS A N 1
ATOM 618 C CA . HIS A 1 78 ? 5.449 -7.972 -27.174 1.00 81.06 78 HIS A CA 1
ATOM 619 C C . HIS A 1 78 ? 5.351 -9.261 -27.989 1.00 81.06 78 HIS A C 1
ATOM 621 O O . HIS A 1 78 ? 6.004 -9.357 -29.028 1.00 81.06 78 HIS A O 1
ATOM 627 N N . ARG A 1 79 ? 4.551 -10.234 -27.543 1.00 84.25 79 ARG A N 1
ATOM 628 C CA . ARG A 1 79 ? 4.370 -11.517 -28.233 1.00 84.25 79 ARG A CA 1
ATOM 629 C C . ARG A 1 79 ? 3.548 -11.391 -29.516 1.00 84.25 79 ARG A C 1
ATOM 631 O O . ARG A 1 79 ? 3.863 -12.063 -30.490 1.00 84.25 79 ARG A O 1
ATOM 638 N N . LEU A 1 80 ? 2.513 -10.553 -29.514 1.00 84.75 80 LEU A N 1
ATOM 639 C CA . LEU A 1 80 ? 1.597 -10.366 -30.645 1.00 84.75 80 LEU A CA 1
ATOM 640 C C . LEU A 1 80 ? 2.073 -9.309 -31.649 1.00 84.75 80 LEU A C 1
ATOM 642 O O . LEU A 1 80 ? 1.407 -9.076 -32.654 1.00 84.75 80 LEU A O 1
ATOM 646 N N . ARG A 1 81 ? 3.208 -8.650 -31.388 1.00 77.56 81 ARG A N 1
ATOM 647 C CA . ARG A 1 81 ? 3.737 -7.602 -32.261 1.00 77.56 81 ARG A CA 1
ATOM 648 C C . ARG A 1 81 ? 4.103 -8.186 -33.636 1.00 77.56 81 ARG A C 1
ATOM 650 O O . ARG A 1 81 ? 5.023 -9.005 -33.692 1.00 77.56 81 ARG A O 1
ATOM 657 N N . PRO A 1 82 ? 3.477 -7.734 -34.742 1.00 73.81 82 PRO A N 1
ATOM 658 C CA . PRO A 1 82 ? 3.883 -8.142 -36.081 1.00 73.81 82 PRO A CA 1
ATOM 659 C C . PRO A 1 82 ? 5.350 -7.757 -36.329 1.00 73.81 82 PRO A C 1
ATOM 661 O O . PRO A 1 82 ? 5.765 -6.659 -35.924 1.00 73.81 82 PRO A O 1
ATOM 664 N N . PRO A 1 83 ? 6.160 -8.616 -36.971 1.00 65.12 83 PRO A N 1
ATOM 665 C CA . PRO A 1 83 ? 7.493 -8.221 -37.396 1.00 65.12 83 PRO A CA 1
ATOM 666 C C . PRO A 1 83 ? 7.354 -7.054 -38.381 1.00 65.12 83 PRO A C 1
ATOM 668 O O . PRO A 1 83 ? 6.637 -7.147 -39.373 1.00 65.12 83 PRO A O 1
ATOM 671 N N . LEU A 1 84 ? 7.997 -5.925 -38.076 1.00 58.81 84 LEU A N 1
ATOM 672 C CA . LEU A 1 84 ? 8.033 -4.770 -38.971 1.00 58.81 84 LEU A CA 1
ATOM 673 C C . LEU A 1 84 ? 8.805 -5.156 -40.235 1.00 58.81 84 LEU A C 1
ATOM 675 O O . LEU A 1 84 ? 10.034 -5.161 -40.235 1.00 58.81 84 LEU A O 1
ATOM 679 N N . SER A 1 85 ? 8.077 -5.469 -41.301 1.00 50.75 85 SER A N 1
ATOM 680 C CA . SER A 1 85 ? 8.623 -5.584 -42.648 1.00 50.75 85 SER A CA 1
ATOM 681 C C . SER A 1 85 ? 8.890 -4.188 -43.203 1.00 50.75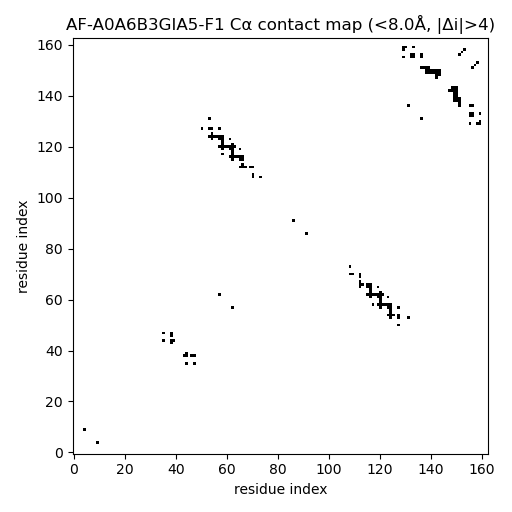 85 SER A C 1
ATOM 683 O O . SER A 1 85 ? 7.973 -3.523 -43.667 1.00 50.75 85 SER A O 1
ATOM 685 N N . ALA A 1 86 ? 10.140 -3.740 -43.119 1.00 48.06 86 ALA A N 1
ATOM 686 C CA . ALA A 1 86 ? 10.810 -2.905 -44.119 1.00 48.06 86 ALA A CA 1
ATOM 687 C C . ALA A 1 86 ? 12.262 -2.726 -43.665 1.00 48.06 86 ALA A C 1
ATOM 689 O O . ALA A 1 86 ? 12.506 -2.416 -42.505 1.00 48.06 86 ALA A O 1
ATOM 690 N N . MET A 1 87 ? 13.221 -2.964 -44.553 1.00 56.25 87 MET A N 1
ATOM 691 C CA . MET A 1 87 ? 14.637 -2.671 -44.342 1.00 56.25 87 MET A CA 1
ATOM 692 C C . MET A 1 87 ? 14.924 -1.278 -44.921 1.00 56.25 87 MET A C 1
ATOM 694 O O . MET A 1 87 ? 15.264 -1.171 -46.095 1.00 56.25 87 MET A O 1
ATOM 698 N N . SER A 1 88 ? 14.767 -0.207 -44.138 1.00 61.38 88 SER A N 1
ATOM 699 C CA . SER A 1 88 ? 15.277 1.129 -44.490 1.00 61.38 88 SER A CA 1
ATOM 700 C C . SER A 1 88 ? 16.598 1.422 -43.757 1.00 61.38 88 SER A C 1
ATOM 702 O O . SER A 1 88 ? 16.851 0.897 -42.669 1.00 61.38 88 SER A O 1
ATOM 704 N N . LEU A 1 89 ? 17.471 2.261 -44.330 1.00 58.31 89 LEU A N 1
ATOM 705 C CA . LEU A 1 89 ? 18.746 2.657 -43.703 1.00 58.31 89 LEU A CA 1
ATOM 706 C C . LEU A 1 89 ? 18.562 3.368 -42.343 1.00 58.31 89 LEU A C 1
ATOM 708 O O . LEU A 1 89 ? 19.423 3.245 -41.472 1.00 58.31 89 LEU A O 1
ATOM 712 N N . GLU A 1 90 ? 17.429 4.042 -42.112 1.00 61.84 90 GLU A N 1
ATOM 713 C CA . GLU A 1 90 ? 17.065 4.605 -40.799 1.00 61.84 90 GLU A CA 1
ATOM 714 C C . GLU A 1 90 ? 16.804 3.519 -39.745 1.00 61.84 90 GLU A C 1
ATOM 716 O O . GLU A 1 90 ? 17.090 3.709 -38.563 1.00 61.84 90 GLU A O 1
ATOM 721 N N . GLN A 1 91 ? 16.319 2.339 -40.144 1.00 58.16 91 GLN A N 1
ATOM 722 C CA . GLN A 1 91 ? 16.123 1.223 -39.218 1.00 58.16 91 GLN A CA 1
ATOM 723 C C . GLN A 1 91 ? 17.447 0.574 -38.790 1.00 58.16 91 GLN A C 1
ATOM 725 O O . GLN A 1 91 ? 17.515 0.083 -37.666 1.00 58.16 91 GLN A O 1
ATOM 730 N N . GLN A 1 92 ? 18.520 0.652 -39.591 1.00 61.12 92 GLN A N 1
ATOM 731 C CA . GLN A 1 92 ? 19.840 0.112 -39.217 1.00 61.12 92 GLN A CA 1
ATOM 732 C C . GLN A 1 92 ? 20.532 0.916 -38.102 1.00 61.12 92 GLN A C 1
ATOM 734 O O . GLN A 1 92 ? 21.182 0.332 -37.228 1.00 61.12 92 GLN A O 1
ATOM 739 N N . SER A 1 93 ? 20.381 2.247 -38.081 1.00 62.97 93 SER A N 1
ATOM 740 C CA . SER A 1 93 ? 20.892 3.076 -36.975 1.00 62.97 93 SER A CA 1
ATOM 741 C C . SER A 1 93 ? 20.096 2.831 -35.683 1.00 62.97 93 SER A C 1
ATOM 743 O O . SER A 1 93 ? 20.677 2.739 -34.596 1.00 62.97 93 SER A O 1
ATOM 745 N N . LEU A 1 94 ? 18.782 2.609 -35.808 1.00 60.88 94 LEU A N 1
ATOM 746 C CA . LEU A 1 94 ? 17.891 2.223 -34.711 1.00 60.88 94 LEU A CA 1
ATOM 747 C C . LEU A 1 94 ? 18.148 0.795 -34.209 1.00 60.88 94 LEU A C 1
ATOM 749 O O . LEU A 1 94 ? 18.007 0.540 -33.013 1.00 60.88 94 LEU A O 1
ATOM 753 N N . ASP A 1 95 ? 18.557 -0.133 -35.073 1.00 63.03 95 ASP A N 1
ATOM 754 C CA . ASP A 1 95 ? 18.867 -1.514 -34.693 1.00 63.03 95 ASP A CA 1
ATOM 755 C C . ASP A 1 95 ? 20.117 -1.606 -33.816 1.00 63.03 95 ASP A C 1
ATOM 757 O O . ASP A 1 95 ? 20.144 -2.391 -32.865 1.00 63.03 95 ASP A O 1
ATOM 761 N N . ARG A 1 96 ? 21.106 -0.732 -34.033 1.00 63.62 96 ARG A N 1
ATOM 762 C CA . ARG A 1 96 ? 22.276 -0.616 -33.149 1.00 63.62 96 ARG A CA 1
ATOM 763 C C . ARG A 1 96 ? 21.876 -0.158 -31.735 1.00 63.62 96 ARG A C 1
ATOM 765 O O . ARG A 1 96 ? 22.347 -0.724 -30.749 1.00 63.62 96 ARG A O 1
ATOM 772 N N . TYR A 1 97 ? 20.934 0.784 -31.625 1.00 60.47 97 TYR A N 1
ATOM 773 C CA . TYR A 1 97 ? 20.332 1.187 -30.344 1.00 60.47 97 TYR A CA 1
ATOM 774 C C . TYR A 1 97 ? 19.454 0.084 -29.726 1.00 60.47 97 TYR A C 1
ATOM 776 O O . TYR A 1 97 ? 19.514 -0.159 -28.517 1.00 60.47 97 TYR A O 1
ATOM 784 N N . ARG A 1 98 ? 18.667 -0.637 -30.537 1.00 64.19 98 ARG A N 1
ATOM 785 C CA . ARG A 1 98 ? 17.849 -1.772 -30.077 1.00 64.19 98 ARG A CA 1
ATOM 786 C C . ARG A 1 98 ? 18.706 -2.905 -29.532 1.00 64.19 98 ARG A C 1
ATOM 788 O O . ARG A 1 98 ? 18.309 -3.475 -28.521 1.00 64.19 98 ARG A O 1
ATOM 795 N N . MET A 1 99 ? 19.852 -3.207 -30.143 1.00 61.22 99 MET A N 1
ATOM 796 C CA . MET A 1 99 ? 20.791 -4.225 -29.657 1.00 61.22 99 MET A CA 1
ATOM 797 C C . MET A 1 99 ? 21.402 -3.850 -28.301 1.00 61.22 99 MET A C 1
ATOM 799 O O . MET A 1 99 ? 21.530 -4.715 -27.441 1.00 61.22 99 MET A O 1
ATOM 803 N N . SER A 1 100 ? 21.678 -2.564 -28.055 1.00 63.00 100 SER A N 1
ATOM 804 C CA . SER A 1 100 ? 22.182 -2.103 -26.752 1.00 63.00 100 SER A CA 1
ATOM 805 C C . SER A 1 100 ? 21.131 -2.147 -25.632 1.00 63.00 100 SER A C 1
ATOM 807 O O . SER A 1 100 ? 21.490 -2.311 -24.468 1.00 63.00 100 SER A O 1
ATOM 809 N N . ILE A 1 101 ? 19.840 -1.991 -25.954 1.00 62.09 101 ILE A N 1
ATOM 810 C CA . ILE A 1 101 ? 18.735 -1.969 -24.971 1.00 62.09 101 ILE A CA 1
ATOM 811 C C . ILE A 1 101 ? 18.074 -3.350 -24.822 1.00 62.09 101 ILE A C 1
ATOM 813 O O . ILE A 1 101 ? 17.481 -3.648 -23.785 1.00 62.09 101 ILE A O 1
ATOM 817 N N . ALA A 1 102 ? 18.202 -4.222 -25.827 1.00 66.44 102 ALA A N 1
ATOM 818 C CA . ALA A 1 102 ? 17.674 -5.584 -25.839 1.00 66.44 102 ALA A CA 1
ATOM 819 C C . ALA A 1 102 ? 17.928 -6.391 -24.549 1.00 66.44 102 ALA A C 1
ATOM 821 O O . ALA A 1 102 ? 16.955 -6.978 -24.065 1.00 66.44 102 ALA A O 1
ATOM 822 N N . PRO A 1 103 ? 19.137 -6.403 -23.943 1.00 72.38 103 PRO A N 1
ATOM 823 C CA . PRO A 1 103 ? 19.369 -7.184 -22.724 1.00 72.38 103 PRO A CA 1
ATOM 824 C C . PRO A 1 103 ? 18.623 -6.628 -21.500 1.00 72.38 103 PRO A C 1
ATOM 826 O O . PRO A 1 103 ? 18.247 -7.386 -20.608 1.00 72.38 103 PRO A O 1
ATOM 829 N N . TYR A 1 104 ? 18.340 -5.323 -21.469 1.00 79.50 104 TYR A N 1
ATOM 830 C CA . TYR A 1 104 ? 17.677 -4.668 -20.339 1.00 79.50 104 TYR A CA 1
ATOM 831 C C . TYR A 1 104 ? 16.153 -4.686 -20.431 1.00 79.50 104 TYR A C 1
ATOM 833 O O . TYR A 1 104 ? 15.495 -4.439 -19.427 1.00 79.50 104 TYR A O 1
ATOM 841 N N . LYS A 1 105 ? 15.560 -5.020 -21.587 1.00 78.69 105 LYS A N 1
ATOM 842 C CA . LYS A 1 105 ? 14.096 -4.993 -21.778 1.00 78.69 105 LYS A CA 1
ATOM 843 C C . LYS A 1 105 ? 13.333 -5.790 -20.718 1.00 78.69 105 LYS A C 1
ATOM 845 O O . LYS A 1 105 ? 12.331 -5.304 -20.207 1.00 78.69 105 LYS A O 1
ATOM 850 N N . LYS A 1 106 ? 13.819 -6.984 -20.359 1.00 82.00 106 LYS A N 1
ATOM 851 C CA . LYS A 1 106 ? 13.198 -7.822 -19.316 1.00 82.00 106 LYS A CA 1
ATOM 852 C C . LYS A 1 106 ? 13.283 -7.173 -17.932 1.00 82.00 106 LYS A C 1
ATOM 854 O O . LYS A 1 106 ? 12.307 -7.195 -17.194 1.00 82.00 106 LYS A O 1
ATOM 859 N N . TRP A 1 107 ? 14.421 -6.563 -17.607 1.00 85.62 107 TRP A N 1
ATOM 860 C CA . TRP A 1 107 ? 14.632 -5.864 -16.338 1.00 85.62 107 TRP A CA 1
ATOM 861 C C . TRP A 1 107 ? 13.822 -4.576 -16.237 1.00 85.62 107 TRP A C 1
ATOM 863 O O . TRP A 1 107 ? 13.267 -4.295 -15.183 1.00 85.62 107 TRP A O 1
ATOM 873 N N . VAL A 1 108 ? 13.704 -3.826 -17.333 1.00 86.44 108 VAL A N 1
ATOM 874 C CA . VAL A 1 108 ? 12.851 -2.634 -17.410 1.00 86.44 108 VAL A CA 1
ATOM 875 C C . VAL A 1 108 ? 11.387 -3.023 -17.249 1.00 86.44 108 VAL A C 1
ATOM 877 O O . VAL A 1 108 ? 10.688 -2.391 -16.467 1.00 86.44 108 VAL A O 1
ATOM 880 N N . LEU A 1 109 ? 10.934 -4.085 -17.925 1.00 86.94 109 LEU A N 1
ATOM 881 C CA . LEU A 1 109 ? 9.581 -4.607 -17.746 1.00 86.94 109 LEU A CA 1
ATOM 882 C C . LEU A 1 109 ? 9.339 -4.970 -16.282 1.00 86.94 109 LEU A C 1
ATOM 884 O O . LEU A 1 109 ? 8.389 -4.462 -15.700 1.00 86.94 109 LEU A O 1
ATOM 888 N N . LEU A 1 110 ? 10.228 -5.768 -15.678 1.00 89.88 110 LEU A N 1
ATOM 889 C CA . LEU A 1 110 ? 10.114 -6.177 -14.278 1.00 89.88 110 LEU A CA 1
ATOM 890 C C . LEU A 1 110 ? 10.089 -4.964 -13.341 1.00 89.88 110 LEU A C 1
ATOM 892 O O . LEU A 1 110 ? 9.240 -4.897 -12.456 1.00 89.88 110 LEU A O 1
ATOM 896 N N . ALA A 1 111 ? 10.966 -3.983 -13.562 1.00 91.69 111 ALA A N 1
ATOM 897 C CA . ALA A 1 111 ? 11.021 -2.758 -12.773 1.00 91.69 111 ALA A CA 1
ATOM 898 C C . ALA A 1 111 ? 9.729 -1.938 -12.887 1.00 91.69 111 ALA A C 1
ATOM 900 O O . ALA A 1 111 ? 9.213 -1.484 -11.870 1.00 91.69 111 ALA A O 1
ATOM 901 N N . VAL A 1 112 ? 9.175 -1.782 -14.093 1.00 90.94 112 VAL A N 1
ATOM 902 C CA . VAL A 1 112 ? 7.916 -1.055 -14.320 1.00 90.94 112 VAL A CA 1
ATOM 903 C C . VAL A 1 112 ? 6.742 -1.791 -13.681 1.00 90.94 112 VAL A C 1
ATOM 905 O O . VAL A 1 112 ? 5.967 -1.180 -12.950 1.00 90.94 112 VAL A O 1
ATOM 908 N N . THR A 1 113 ? 6.623 -3.104 -13.891 1.00 93.38 113 THR A N 1
ATOM 909 C CA . THR A 1 113 ? 5.537 -3.900 -13.298 1.00 93.38 113 THR A CA 1
ATOM 910 C C . THR A 1 113 ? 5.620 -3.923 -11.780 1.00 93.38 113 THR A C 1
ATOM 912 O O . THR A 1 113 ? 4.598 -3.796 -11.112 1.00 93.38 113 THR A O 1
ATOM 915 N N . ALA A 1 114 ? 6.833 -4.037 -11.230 1.00 94.75 114 ALA A N 1
ATOM 916 C CA . ALA A 1 114 ? 7.053 -3.986 -9.794 1.00 94.75 114 ALA A CA 1
ATOM 917 C C . ALA A 1 114 ? 6.702 -2.603 -9.249 1.00 94.75 114 ALA A C 1
ATOM 919 O O . ALA A 1 114 ? 5.958 -2.521 -8.285 1.00 94.75 114 ALA A O 1
ATOM 920 N N . LEU A 1 115 ? 7.158 -1.518 -9.882 1.00 96.00 115 LEU A N 1
ATOM 921 C CA . LEU A 1 115 ? 6.859 -0.158 -9.437 1.00 96.00 115 LEU A CA 1
ATOM 922 C C . LEU A 1 115 ? 5.351 0.106 -9.384 1.00 96.00 115 LEU A C 1
ATOM 924 O O . LEU A 1 115 ? 4.853 0.583 -8.367 1.00 96.00 115 LEU A O 1
ATOM 928 N N . VAL A 1 116 ? 4.615 -0.235 -10.445 1.00 94.94 116 VAL A N 1
ATOM 929 C CA . VAL A 1 116 ? 3.163 -0.015 -10.464 1.00 94.94 116 VAL A CA 1
ATOM 930 C C . VAL A 1 116 ? 2.447 -0.942 -9.478 1.00 94.94 116 VAL A C 1
ATOM 932 O O . VAL A 1 116 ? 1.535 -0.496 -8.784 1.00 94.94 116 VAL A O 1
ATOM 935 N N . GLY A 1 117 ? 2.896 -2.193 -9.338 1.00 96.38 117 GLY A N 1
ATOM 936 C CA . GLY A 1 117 ? 2.394 -3.111 -8.313 1.00 96.38 117 GLY A CA 1
ATOM 937 C C . GLY A 1 117 ? 2.628 -2.602 -6.887 1.00 96.38 117 GLY A C 1
ATOM 938 O O . GLY A 1 117 ? 1.717 -2.641 -6.068 1.00 96.38 117 GLY A O 1
ATOM 939 N N . LEU A 1 118 ? 3.812 -2.056 -6.594 1.00 97.06 118 LEU A N 1
ATOM 940 C CA . LEU A 1 118 ? 4.140 -1.463 -5.294 1.00 97.06 118 LEU A CA 1
ATOM 941 C C . LEU A 1 118 ? 3.236 -0.266 -4.984 1.00 97.06 118 LEU A C 1
ATOM 943 O O . LEU A 1 118 ? 2.755 -0.150 -3.859 1.00 97.06 118 LEU A O 1
ATOM 947 N N . ILE A 1 119 ? 2.981 0.599 -5.970 1.00 96.62 119 ILE A N 1
ATOM 948 C CA . ILE A 1 119 ? 2.084 1.752 -5.810 1.00 96.62 119 ILE A CA 1
ATOM 949 C C . ILE A 1 119 ? 0.653 1.274 -5.544 1.00 96.62 119 ILE A C 1
ATOM 951 O O . ILE A 1 119 ? 0.048 1.695 -4.562 1.00 96.62 119 ILE A O 1
ATOM 955 N N . ALA A 1 120 ? 0.132 0.356 -6.362 1.00 95.44 120 ALA A N 1
ATOM 956 C CA . ALA A 1 120 ? -1.222 -0.171 -6.200 1.00 95.44 120 ALA A CA 1
ATOM 957 C C . ALA A 1 120 ? -1.408 -0.891 -4.855 1.00 95.44 120 ALA A C 1
ATOM 959 O O . ALA A 1 120 ? -2.386 -0.648 -4.147 1.00 95.44 120 ALA A O 1
ATOM 960 N N . GLY A 1 121 ? -0.441 -1.725 -4.465 1.00 95.94 121 GLY A N 1
ATOM 961 C CA . GLY A 1 121 ? -0.436 -2.395 -3.170 1.00 95.94 121 GLY A CA 1
ATOM 962 C C . GLY A 1 121 ? -0.384 -1.401 -2.010 1.00 95.94 121 GLY A C 1
ATOM 963 O O . GLY A 1 121 ? -1.136 -1.547 -1.048 1.00 95.94 121 GLY A O 1
ATOM 964 N N . ALA A 1 122 ? 0.459 -0.365 -2.089 1.00 95.62 122 ALA A N 1
ATOM 965 C CA . ALA A 1 122 ? 0.548 0.667 -1.054 1.00 95.62 122 ALA A CA 1
ATOM 966 C C . ALA A 1 122 ? -0.767 1.453 -0.917 1.00 95.62 122 ALA A C 1
ATOM 968 O O . ALA A 1 122 ? -1.237 1.664 0.203 1.00 95.62 122 ALA A O 1
ATOM 969 N N . SER A 1 123 ? -1.396 1.820 -2.038 1.00 94.75 123 SER A N 1
ATOM 970 C CA . SER A 1 123 ? -2.709 2.472 -2.056 1.00 94.75 123 SER A CA 1
ATOM 971 C C . SER A 1 123 ? -3.797 1.601 -1.419 1.00 94.75 123 SER A C 1
ATOM 973 O O . SER A 1 123 ? -4.528 2.085 -0.557 1.00 94.75 123 SER A O 1
ATOM 975 N N . ALA A 1 124 ? -3.866 0.312 -1.769 1.00 94.44 124 ALA A N 1
ATOM 976 C CA . ALA A 1 124 ? -4.829 -0.626 -1.185 1.00 94.44 124 ALA A CA 1
ATOM 977 C C . ALA A 1 124 ? -4.579 -0.871 0.309 1.00 94.44 124 ALA A C 1
ATOM 979 O O . ALA A 1 124 ? -5.511 -0.873 1.110 1.00 94.44 124 ALA A O 1
ATOM 980 N N . SER A 1 125 ? -3.315 -1.008 0.713 1.00 95.12 125 SER A N 1
ATOM 981 C CA . SER A 1 125 ? -2.930 -1.164 2.119 1.00 95.12 125 SER A CA 1
ATOM 982 C C . SER A 1 125 ? -3.351 0.038 2.975 1.00 95.12 125 SER A C 1
ATOM 984 O O . SER A 1 125 ? -3.737 -0.125 4.134 1.00 95.12 125 SER A O 1
ATOM 986 N N . GLY A 1 126 ? -3.354 1.246 2.399 1.00 93.19 126 GLY A N 1
ATOM 987 C CA . GLY A 1 126 ? -3.876 2.455 3.039 1.00 93.19 126 GLY A CA 1
ATOM 988 C C . GLY A 1 126 ? -5.366 2.377 3.395 1.00 93.19 126 GLY A C 1
ATOM 989 O O . GLY A 1 126 ? -5.778 2.959 4.398 1.00 93.19 126 GLY A O 1
ATOM 990 N N . GLN A 1 127 ? -6.154 1.594 2.651 1.00 94.94 127 GLN A N 1
ATOM 991 C CA . GLN A 1 127 ? -7.602 1.423 2.838 1.00 94.94 127 GLN A CA 1
ATOM 992 C C . GLN A 1 127 ? -7.988 0.272 3.775 1.00 94.94 127 GLN A C 1
ATOM 994 O O . GLN A 1 127 ? -9.140 -0.160 3.804 1.00 94.94 127 GLN A O 1
ATOM 999 N N . TRP A 1 128 ? -7.053 -0.213 4.593 1.00 95.38 128 TRP A N 1
ATOM 1000 C CA . TRP A 1 128 ? -7.298 -1.301 5.544 1.00 95.38 128 TRP A CA 1
ATOM 1001 C C . TRP A 1 128 ? -8.505 -1.063 6.469 1.00 95.38 128 TRP A C 1
ATOM 1003 O O . TRP A 1 128 ? -9.198 -2.016 6.811 1.00 95.38 128 TRP A O 1
ATOM 1013 N N . ARG A 1 129 ? -8.786 0.192 6.860 1.00 94.38 129 ARG A N 1
ATOM 1014 C CA . ARG A 1 129 ? -9.958 0.534 7.690 1.00 94.38 129 ARG A CA 1
ATOM 1015 C C . ARG A 1 129 ? -11.254 0.284 6.934 1.00 94.38 129 ARG A C 1
ATOM 1017 O O . ARG A 1 129 ? -12.147 -0.353 7.473 1.00 94.38 129 ARG A O 1
ATOM 1024 N N . THR A 1 130 ? -11.331 0.774 5.701 1.00 94.06 130 THR A N 1
ATOM 1025 C CA . THR A 1 130 ? -12.483 0.603 4.812 1.00 94.06 130 THR A CA 1
ATOM 1026 C C . THR A 1 130 ? -12.747 -0.876 4.556 1.00 94.06 130 THR A C 1
ATOM 1028 O O . THR A 1 130 ? -13.876 -1.327 4.703 1.00 94.06 130 THR A O 1
ATOM 1031 N N . TRP A 1 131 ? -11.691 -1.653 4.302 1.00 95.00 131 TRP A N 1
ATOM 1032 C CA . TRP A 1 131 ? -11.787 -3.107 4.165 1.00 95.00 131 TRP A CA 1
ATOM 1033 C C . TRP A 1 131 ? -12.297 -3.798 5.434 1.00 95.00 131 TRP A C 1
ATOM 1035 O O . TRP A 1 131 ? -13.204 -4.621 5.365 1.00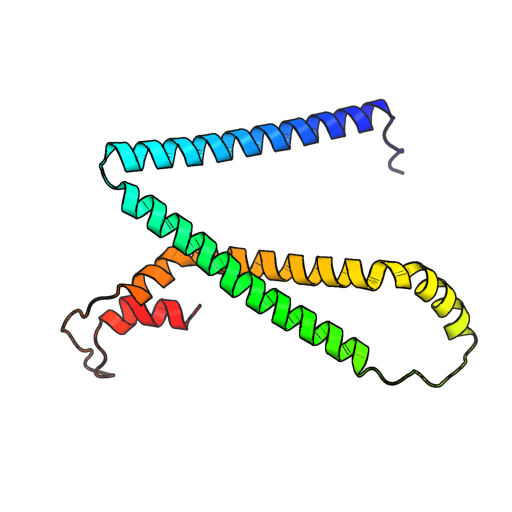 95.00 131 TRP A O 1
ATOM 1045 N N . LEU A 1 132 ? -11.743 -3.473 6.608 1.00 94.69 132 LEU A N 1
ATOM 1046 C CA . LEU A 1 132 ? -12.193 -4.092 7.859 1.00 94.69 132 LEU A CA 1
ATOM 1047 C C . LEU A 1 132 ? -13.632 -3.713 8.209 1.00 94.69 132 LEU A C 1
ATOM 1049 O O . LEU A 1 132 ? -14.344 -4.563 8.736 1.00 94.69 132 LEU A O 1
ATOM 1053 N N . MET A 1 133 ? -14.052 -2.481 7.916 1.00 93.88 133 MET A N 1
ATOM 1054 C CA . MET A 1 133 ? -15.440 -2.047 8.083 1.00 93.88 133 MET A CA 1
ATOM 1055 C C . MET A 1 133 ? -16.381 -2.806 7.147 1.00 93.88 133 MET A C 1
ATOM 1057 O O . MET A 1 133 ? -17.428 -3.243 7.599 1.00 93.88 133 MET A O 1
ATOM 1061 N N . TYR A 1 134 ? -15.983 -3.026 5.893 1.00 94.56 134 TYR A N 1
ATOM 1062 C CA . TYR A 1 134 ? -16.739 -3.834 4.936 1.00 94.56 134 TYR A CA 1
ATOM 1063 C C . TYR A 1 134 ? -16.882 -5.295 5.393 1.00 94.56 134 TYR A C 1
ATOM 1065 O O . TYR A 1 134 ? -17.984 -5.827 5.467 1.00 94.56 134 TYR A O 1
ATOM 1073 N N . VAL A 1 135 ? -15.777 -5.945 5.771 1.00 93.94 135 VAL A N 1
ATOM 1074 C CA . VAL A 1 135 ? -15.786 -7.372 6.144 1.00 93.94 135 VAL A CA 1
ATOM 1075 C C . VAL A 1 135 ? -16.466 -7.629 7.492 1.00 93.94 135 VAL A C 1
ATOM 1077 O O . VAL A 1 135 ? -17.056 -8.688 7.683 1.00 93.94 135 VAL A O 1
ATOM 1080 N N . ASN A 1 136 ? -16.376 -6.688 8.435 1.00 94.12 136 ASN A N 1
ATOM 1081 C CA . ASN A 1 136 ? -16.921 -6.838 9.791 1.00 94.12 136 ASN A CA 1
ATOM 1082 C C . ASN A 1 136 ? -18.144 -5.939 10.046 1.00 94.12 136 ASN A C 1
ATOM 1084 O O . ASN A 1 136 ? -18.478 -5.680 11.203 1.00 94.12 136 ASN A O 1
ATOM 1088 N N . GLY A 1 137 ? -18.781 -5.425 8.991 1.00 89.31 137 GLY A N 1
ATOM 1089 C CA . GLY A 1 137 ? -19.947 -4.554 9.103 1.00 89.31 137 GLY A CA 1
ATOM 1090 C C . GLY A 1 137 ? -21.132 -5.270 9.752 1.00 89.31 137 GLY A C 1
ATOM 1091 O O . GLY A 1 137 ? -21.375 -6.452 9.509 1.00 89.31 137 GLY A O 1
ATOM 1092 N N . THR A 1 138 ? -21.887 -4.554 10.584 1.00 92.00 138 THR A N 1
ATOM 1093 C CA . THR A 1 138 ? -23.109 -5.060 11.227 1.00 92.00 138 THR A CA 1
ATOM 1094 C C . THR A 1 138 ? -24.330 -4.271 10.765 1.00 92.00 138 THR A C 1
ATOM 1096 O O . THR A 1 138 ? -24.236 -3.080 10.480 1.00 92.00 138 THR A O 1
ATOM 1099 N N . SER A 1 139 ? -25.490 -4.928 10.681 1.00 91.19 139 SER A N 1
ATOM 1100 C CA . SER A 1 139 ? -26.754 -4.262 10.334 1.00 91.19 139 SER A CA 1
ATOM 1101 C C . SER A 1 139 ? -27.174 -3.295 11.443 1.00 91.19 139 SER A C 1
ATOM 1103 O O . SER A 1 139 ? -27.074 -3.616 12.630 1.00 91.19 139 SER A O 1
ATOM 1105 N N . PHE A 1 140 ? -27.670 -2.118 11.050 1.00 91.25 140 PHE A N 1
ATOM 1106 C CA . PHE A 1 140 ? -28.248 -1.149 11.985 1.00 91.25 140 PHE A CA 1
ATOM 1107 C C . PHE A 1 140 ? -29.722 -1.456 12.281 1.00 91.25 140 PHE A C 1
ATOM 1109 O O . PHE A 1 140 ? -30.294 -0.886 13.207 1.00 91.25 140 PHE A O 1
ATOM 1116 N N . GLY A 1 141 ? -30.361 -2.329 11.494 1.00 90.75 141 GLY A N 1
ATOM 1117 C CA . GLY A 1 141 ? -31.774 -2.685 11.628 1.00 90.75 141 GLY A CA 1
ATOM 1118 C C . GLY A 1 141 ? -32.733 -1.590 11.152 1.00 90.75 141 GLY A C 1
ATOM 1119 O O . GLY A 1 141 ? -33.949 -1.764 11.218 1.00 90.75 141 GLY A O 1
ATOM 1120 N N . GLN A 1 142 ? -32.203 -0.475 10.649 1.00 92.00 142 GLN A N 1
ATOM 1121 C CA . GLN A 1 142 ? -32.969 0.613 10.062 1.00 92.00 142 GLN A CA 1
ATOM 1122 C C . GLN A 1 142 ? -32.714 0.643 8.559 1.00 92.00 142 GLN A C 1
ATOM 1124 O O . GLN A 1 142 ? -31.570 0.739 8.113 1.00 92.00 142 GLN A O 1
ATOM 1129 N N . LYS A 1 143 ? -33.796 0.560 7.784 1.00 93.25 143 LYS A N 1
ATOM 1130 C CA . LYS A 1 143 ? -33.756 0.700 6.329 1.00 93.25 143 LYS A CA 1
ATOM 1131 C C . LYS A 1 143 ? -34.044 2.134 5.931 1.00 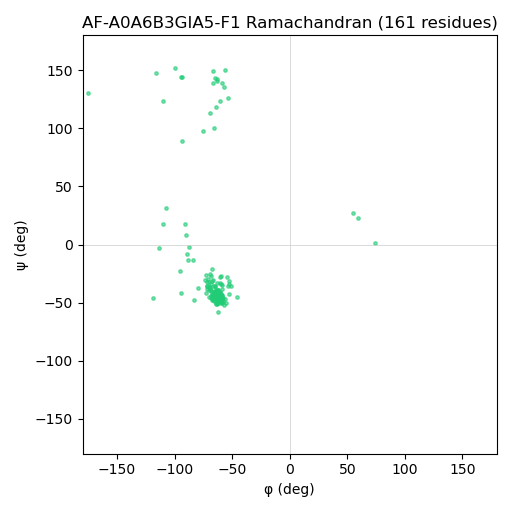93.25 143 LYS A C 1
ATOM 1133 O O . LYS A 1 143 ? -34.872 2.800 6.556 1.00 93.25 143 LYS A O 1
ATOM 1138 N N . ASP A 1 144 ? -33.373 2.592 4.886 1.00 91.69 144 ASP A N 1
ATOM 1139 C CA . ASP A 1 144 ? -33.690 3.874 4.289 1.00 91.69 144 ASP A CA 1
ATOM 1140 C C . ASP A 1 144 ? -35.094 3.842 3.636 1.00 91.69 144 ASP A C 1
ATOM 1142 O O . ASP A 1 144 ? -35.562 2.797 3.171 1.00 91.69 144 ASP A O 1
ATOM 1146 N N . PRO A 1 145 ? -35.816 4.975 3.600 1.00 91.00 145 PRO A N 1
ATOM 1147 C CA . PRO A 1 145 ? -37.128 5.022 2.955 1.00 91.00 145 PRO A CA 1
ATOM 1148 C C . PRO A 1 145 ? -37.060 4.888 1.427 1.00 91.00 145 PRO A C 1
ATOM 1150 O O . PRO A 1 145 ? -38.039 4.483 0.804 1.00 91.00 145 PRO A O 1
ATOM 1153 N N . GLN A 1 146 ? -35.927 5.256 0.824 1.00 92.62 146 GLN A N 1
ATOM 1154 C CA . GLN A 1 146 ? -35.820 5.525 -0.610 1.00 92.62 146 GLN A CA 1
ATOM 1155 C C . GLN A 1 146 ? -35.344 4.316 -1.428 1.00 92.62 146 GLN A C 1
ATOM 1157 O O . GLN A 1 146 ? -35.902 4.056 -2.491 1.00 92.62 146 GLN A O 1
ATOM 1162 N N . PHE A 1 147 ? -34.356 3.560 -0.940 1.00 92.12 147 PHE A N 1
ATOM 1163 C CA . PHE A 1 147 ? -33.788 2.393 -1.628 1.00 92.12 147 PHE A CA 1
ATOM 1164 C C . PHE A 1 147 ? -34.068 1.071 -0.895 1.00 92.12 147 PHE A C 1
ATOM 1166 O O . PHE A 1 147 ? -33.737 0.003 -1.406 1.00 92.12 147 PHE A O 1
ATOM 1173 N N . GLN A 1 148 ? -34.717 1.134 0.273 1.00 90.31 148 GLN A N 1
ATOM 1174 C CA . GLN A 1 148 ? -34.987 0.018 1.177 1.00 90.31 148 GLN A CA 1
ATOM 1175 C C . GLN A 1 148 ? -33.715 -0.747 1.592 1.00 90.31 148 GLN A C 1
ATOM 1177 O O . GLN A 1 148 ? -33.775 -1.936 1.927 1.00 90.31 148 GLN A O 1
ATOM 1182 N N . LEU A 1 149 ? -32.568 -0.059 1.591 1.00 90.50 149 LEU A N 1
ATOM 1183 C CA . LEU A 1 149 ? -31.271 -0.590 2.011 1.00 90.50 149 LEU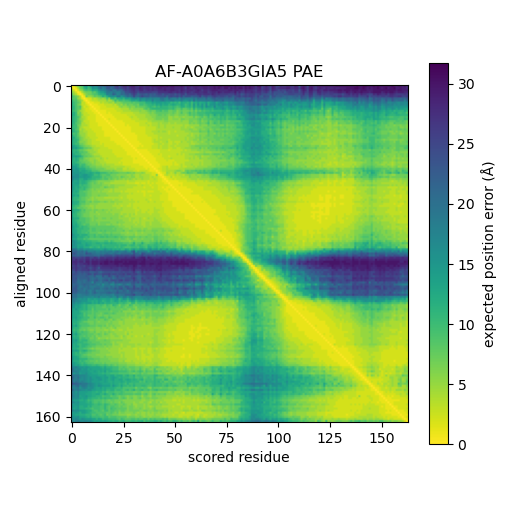 A CA 1
ATOM 1184 C C . LEU A 1 149 ? -31.024 -0.264 3.484 1.00 90.50 149 LEU A C 1
ATOM 1186 O O . LEU A 1 149 ? -31.408 0.798 3.967 1.00 90.50 149 LEU A O 1
ATOM 1190 N N . ASP A 1 150 ? -30.385 -1.180 4.210 1.00 93.31 150 ASP A N 1
ATOM 1191 C CA . ASP A 1 150 ? -29.980 -0.922 5.594 1.00 93.31 150 ASP A CA 1
ATOM 1192 C C . ASP A 1 150 ? -28.928 0.198 5.632 1.00 93.31 150 ASP A C 1
ATOM 1194 O O . ASP A 1 150 ? -28.059 0.272 4.762 1.00 93.31 150 ASP A O 1
ATOM 1198 N N . VAL A 1 151 ? -28.977 1.059 6.649 1.00 92.69 151 VAL A N 1
ATOM 1199 C CA . VAL A 1 151 ? -27.999 2.147 6.836 1.00 92.69 151 VAL A CA 1
ATOM 1200 C C . VAL A 1 151 ? -26.548 1.624 6.865 1.00 92.69 151 VAL A C 1
ATOM 1202 O O . VAL A 1 151 ? -25.636 2.328 6.427 1.00 92.69 151 VAL A O 1
ATOM 1205 N N . SER A 1 152 ? -26.331 0.370 7.283 1.00 92.12 152 SER A N 1
ATOM 1206 C CA . SER A 1 152 ? -25.034 -0.332 7.215 1.00 92.12 152 SER A CA 1
ATOM 1207 C C . SER A 1 152 ? -24.416 -0.340 5.826 1.00 92.12 152 SER A C 1
ATOM 1209 O O . SER A 1 152 ? -23.201 -0.180 5.717 1.00 92.12 152 SER A O 1
ATOM 1211 N N . PHE A 1 153 ? -25.227 -0.431 4.771 1.00 92.38 153 PHE A N 1
ATOM 1212 C CA . PHE A 1 153 ? -24.735 -0.371 3.399 1.00 92.38 153 PHE A CA 1
ATOM 1213 C C . PHE A 1 153 ? -23.991 0.942 3.142 1.00 92.38 153 PHE A C 1
ATOM 1215 O O . PHE A 1 153 ? -22.889 0.951 2.604 1.00 92.38 153 PHE A O 1
ATOM 1222 N N . TYR A 1 154 ? -24.552 2.071 3.575 1.00 91.69 154 TYR A N 1
ATOM 1223 C CA . TYR A 1 154 ? -23.942 3.384 3.364 1.00 91.69 154 TYR A CA 1
ATOM 1224 C C . TYR A 1 154 ? -22.731 3.631 4.268 1.00 91.69 154 TYR A C 1
ATOM 1226 O O . TYR A 1 154 ? -21.809 4.347 3.874 1.00 91.69 154 TYR A O 1
ATOM 1234 N N . ALA A 1 155 ? -22.728 3.047 5.467 1.00 91.12 155 ALA A N 1
ATOM 1235 C CA . ALA A 1 155 ? -21.654 3.209 6.442 1.00 91.12 155 ALA A CA 1
ATOM 1236 C C . ALA A 1 155 ? -20.431 2.318 6.155 1.00 91.12 155 ALA A C 1
ATOM 1238 O O . ALA A 1 155 ? -19.300 2.757 6.373 1.00 91.12 155 ALA A O 1
ATOM 1239 N N . PHE A 1 156 ? -20.644 1.087 5.679 1.00 93.56 156 PHE A N 1
ATOM 1240 C CA . PHE A 1 156 ? -19.608 0.052 5.593 1.00 93.56 156 PHE A CA 1
ATOM 1241 C C . PHE A 1 156 ? -19.342 -0.430 4.162 1.00 93.56 156 PHE A C 1
ATOM 1243 O O . PHE A 1 156 ? -18.180 -0.492 3.757 1.00 93.56 156 PHE A O 1
ATOM 1250 N N . ASP A 1 157 ? -20.386 -0.707 3.376 1.00 92.44 157 ASP A N 1
ATOM 1251 C CA . ASP A 1 157 ? -20.237 -1.310 2.043 1.00 92.44 157 ASP A CA 1
ATOM 1252 C C . ASP A 1 157 ? -19.916 -0.281 0.957 1.00 92.44 157 ASP A C 1
ATOM 1254 O O . ASP A 1 157 ? -18.990 -0.444 0.160 1.00 92.44 157 ASP A O 1
ATOM 1258 N N . LEU A 1 158 ? -20.664 0.821 0.930 1.00 92.50 158 LEU A N 1
ATOM 1259 C CA . LEU A 1 158 ? -20.544 1.857 -0.088 1.00 92.50 158 LEU A CA 1
ATOM 1260 C C . LEU A 1 158 ? -19.143 2.490 -0.135 1.00 92.50 158 LEU A C 1
ATOM 1262 O O . LEU A 1 158 ? -18.636 2.686 -1.243 1.00 92.50 158 LEU A O 1
ATOM 1266 N N . PRO A 1 159 ? -18.479 2.801 0.998 1.00 93.19 159 PRO A N 1
ATOM 1267 C CA . PRO A 1 159 ? -17.107 3.296 0.964 1.00 93.19 159 PRO A CA 1
ATOM 1268 C C . PRO A 1 159 ? -16.130 2.316 0.304 1.00 93.19 159 PRO A C 1
ATOM 1270 O O . PRO A 1 159 ? -15.206 2.764 -0.370 1.00 93.19 159 PRO A O 1
ATOM 1273 N N . TRP A 1 160 ? -16.342 1.002 0.455 1.00 92.31 160 TRP A N 1
ATOM 1274 C CA . TRP A 1 160 ? -15.515 -0.019 -0.190 1.00 92.31 160 TRP A CA 1
ATOM 1275 C C . TRP A 1 160 ? -15.776 -0.104 -1.696 1.00 92.31 160 TRP A C 1
ATOM 1277 O O . TRP A 1 160 ? -14.829 -0.155 -2.470 1.00 92.31 160 TRP A O 1
ATOM 1287 N N . TYR A 1 161 ? -17.034 -0.032 -2.139 1.00 91.56 161 TYR A N 1
ATOM 1288 C CA . TYR A 1 161 ? -17.360 -0.063 -3.572 1.00 91.56 161 TYR A CA 1
ATOM 1289 C C . TYR A 1 161 ? -16.888 1.164 -4.361 1.00 91.56 161 TYR A C 1
ATOM 1291 O O . TYR A 1 161 ? -16.799 1.106 -5.585 1.00 91.56 161 TYR A O 1
ATOM 1299 N N . ARG A 1 162 ? -16.634 2.292 -3.689 1.00 90.12 162 ARG A N 1
ATOM 1300 C CA . ARG A 1 162 ? -16.154 3.531 -4.326 1.00 90.12 162 ARG A CA 1
ATOM 1301 C C . ARG A 1 162 ? -14.631 3.631 -4.419 1.00 90.12 162 ARG A C 1
ATOM 1303 O O . ARG A 1 162 ? -14.151 4.597 -5.015 1.00 90.12 162 ARG A O 1
ATOM 1310 N N . PHE A 1 163 ? -13.910 2.713 -3.782 1.00 81.06 163 PHE A N 1
ATOM 1311 C CA . PHE A 1 163 ? -12.454 2.635 -3.816 1.00 81.06 163 PHE A CA 1
ATOM 1312 C C . PHE A 1 163 ? -11.972 1.937 -5.093 1.00 81.06 163 PHE A C 1
ATOM 1314 O O . PHE A 1 163 ? -11.016 2.467 -5.703 1.00 81.06 163 PHE A O 1
#

Solvent-accessible surface area (backbone atoms only — not comparable to full-atom values): 8990 Å² total; per-residue (Å²): 131,89,73,81,72,51,74,66,55,52,50,52,53,50,53,52,48,52,50,52,52,52,50,51,51,48,54,54,48,51,52,54,51,51,51,52,52,51,31,47,75,73,72,40,47,65,58,55,53,52,52,51,52,43,26,51,49,34,21,51,53,44,10,48,51,46,20,47,55,50,42,51,50,54,52,48,54,64,70,70,52,75,81,82,88,72,94,49,78,72,52,57,63,49,46,59,54,47,62,72,46,55,80,45,49,65,56,52,50,51,50,52,25,46,51,53,6,52,52,45,5,52,58,44,25,70,41,40,64,46,52,50,37,42,78,68,57,64,81,70,86,45,60,42,93,86,81,66,44,45,52,31,44,69,74,18,44,48,62,48,77,74,106

pLDDT: mean 87.09, std 12.62, range [45.62, 97.69]

Sequence (163 aa):
RVGRPSRRARTLLMTLGVLAVLAMAFVMFAGFWTDWLWYRSVAYSSVFTTTLWTKIGLFLVFGLLMALAIGVNIWLAHRLRPPLSAMSLEQQSLDRYRMSIAPYKKWVLLAVTALVGLIAGASASGQWRTWLMYVNGTSFGQKDPQFQLDVSFYAFDLPWYRF